Protein AF-A0A434U9X6-F1 (afdb_monomer)

Mean predicted aligned error: 6.77 Å

Sequence (107 aa):
MDIAQTPVAKGGRMRVDTGFLRASGQASLNGVPTGPVRPEAGKTYSYNENSVIAALSKLRFGANFFFGWTANYAKYREAYDGFLEGALQRWQQTVNEVVAEIKARIK

Secondary structure (DSSP, 8-state):
-HHHH-BGGGTSSB-STTSHHHHTEEEESSSS----SSPPTT------HHHHHHHHHH--TT---EEEE--TTHHHHHHHH-HHHHHHHTHHHHHHHHHHHHHHHH-

pLDDT: mean 81.31, std 7.29, range [54.19, 93.25]

Solvent-accessible surface area (backbone atoms only — not comparable to full-atom values): 6162 Å² total; per-residue (Å²): 107,67,61,29,60,27,36,45,95,74,78,36,45,23,64,60,91,70,35,41,52,54,24,34,43,38,43,26,66,86,46,80,52,81,64,69,48,64,81,59,88,95,62,86,57,67,63,49,63,65,52,39,52,54,40,57,72,66,59,50,92,92,58,62,81,29,72,42,58,28,25,65,62,44,66,62,46,36,77,74,50,35,20,57,59,56,37,57,76,40,40,68,59,54,53,53,51,54,52,51,52,52,54,64,72,76,106

Structure (mmCIF, N/CA/C/O backbone):
data_AF-A0A434U9X6-F1
#
_entry.id   AF-A0A434U9X6-F1
#
loop_
_atom_site.group_PDB
_atom_site.id
_atom_site.type_symbol
_atom_site.label_atom_id
_atom_site.label_alt_id
_atom_site.label_comp_id
_atom_site.label_asym_id
_atom_site.label_entity_id
_atom_site.label_seq_id
_atom_site.pdbx_PDB_ins_code
_atom_site.Cartn_x
_atom_si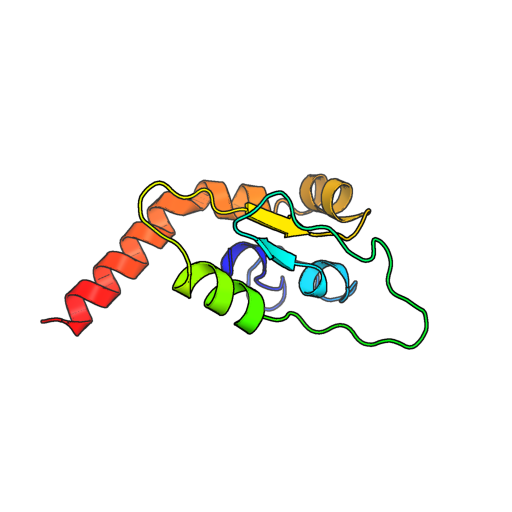te.Cartn_y
_atom_site.Cartn_z
_atom_site.occupancy
_atom_site.B_iso_or_equiv
_atom_site.auth_seq_id
_atom_site.auth_comp_id
_atom_site.auth_asym_id
_atom_site.auth_atom_id
_atom_site.pdbx_PDB_model_num
ATOM 1 N N . MET A 1 1 ? -2.976 -1.009 4.349 1.00 58.59 1 MET A N 1
ATOM 2 C CA . MET A 1 1 ? -2.793 -0.554 2.949 1.00 58.59 1 MET A CA 1
ATOM 3 C C . MET A 1 1 ? -1.787 0.571 2.868 1.00 58.59 1 MET A C 1
ATOM 5 O O . MET A 1 1 ? -0.864 0.466 2.078 1.00 58.59 1 MET A O 1
ATOM 9 N N . ASP A 1 2 ? -1.887 1.557 3.759 1.00 72.06 2 ASP A N 1
ATOM 10 C CA . ASP A 1 2 ? -0.833 2.559 3.948 1.00 72.06 2 ASP A CA 1
ATOM 11 C C . ASP A 1 2 ? 0.534 1.928 4.294 1.00 72.06 2 ASP A C 1
ATOM 13 O O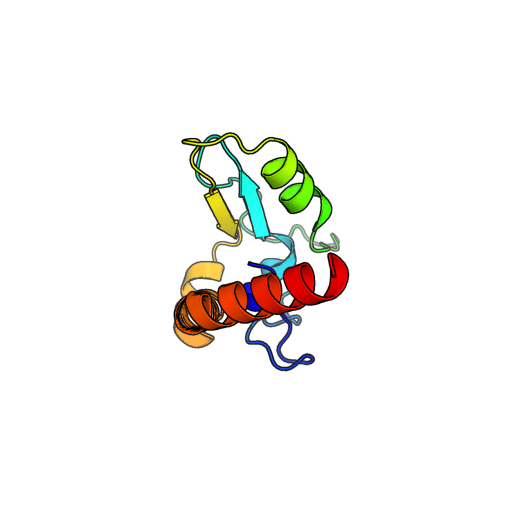 . ASP A 1 2 ? 1.545 2.238 3.681 1.00 72.06 2 ASP A O 1
ATOM 17 N N . ILE A 1 3 ? 0.541 0.884 5.133 1.00 79.75 3 ILE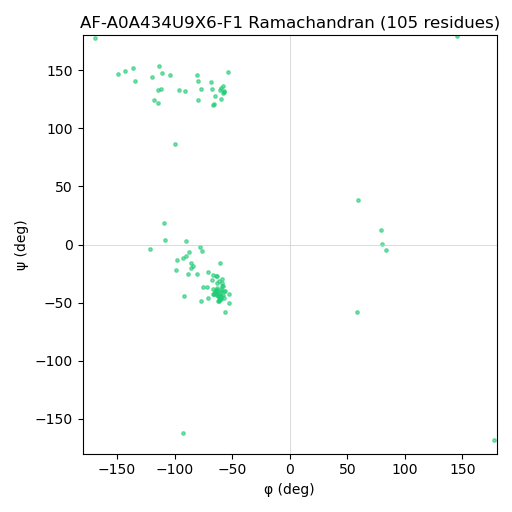 A N 1
ATOM 18 C CA . ILE A 1 3 ? 1.755 0.105 5.451 1.00 79.75 3 ILE A CA 1
ATOM 19 C C . ILE A 1 3 ? 2.393 -0.550 4.214 1.00 79.75 3 ILE A C 1
ATOM 21 O O . ILE A 1 3 ? 3.615 -0.578 4.088 1.00 79.75 3 ILE A O 1
ATOM 25 N N . ALA A 1 4 ? 1.579 -1.057 3.281 1.00 79.88 4 ALA A N 1
ATOM 26 C CA . ALA A 1 4 ? 2.078 -1.629 2.027 1.00 79.88 4 ALA A CA 1
ATOM 27 C C . ALA A 1 4 ? 2.627 -0.541 1.089 1.00 79.88 4 ALA A C 1
ATOM 29 O O . ALA A 1 4 ? 3.454 -0.817 0.231 1.00 79.88 4 ALA A O 1
ATOM 30 N N . GLN A 1 5 ? 2.174 0.701 1.261 1.00 80.31 5 GLN A N 1
ATOM 31 C CA . GLN A 1 5 ? 2.626 1.894 0.551 1.00 80.31 5 GLN A CA 1
ATOM 32 C C . GLN A 1 5 ? 3.836 2.570 1.227 1.00 80.31 5 GLN A C 1
ATOM 34 O O . GLN A 1 5 ? 4.397 3.504 0.644 1.00 80.31 5 GLN A O 1
ATOM 39 N N . THR A 1 6 ? 4.267 2.113 2.412 1.00 82.94 6 THR A N 1
ATOM 40 C CA . THR A 1 6 ? 5.365 2.723 3.173 1.00 82.94 6 THR A CA 1
ATOM 41 C C . THR A 1 6 ? 6.701 2.568 2.438 1.00 82.94 6 THR A C 1
ATOM 43 O O . THR A 1 6 ? 7.154 1.439 2.214 1.00 82.94 6 THR A O 1
ATOM 46 N N . PRO A 1 7 ? 7.370 3.687 2.093 1.00 82.56 7 PRO A N 1
ATOM 47 C CA . PRO A 1 7 ? 8.693 3.680 1.485 1.00 82.56 7 PRO A CA 1
ATOM 48 C C . PRO A 1 7 ? 9.741 2.890 2.266 1.00 82.56 7 PRO A C 1
ATOM 50 O O . PRO A 1 7 ? 9.756 2.950 3.496 1.00 82.56 7 PRO A O 1
ATOM 53 N N . VAL A 1 8 ? 10.707 2.291 1.564 1.00 80.88 8 VAL A N 1
ATOM 54 C CA . VAL A 1 8 ? 11.919 1.713 2.183 1.00 80.88 8 VAL A CA 1
ATOM 55 C C . VAL A 1 8 ? 12.632 2.731 3.079 1.00 80.88 8 VAL A C 1
ATOM 57 O O . VAL A 1 8 ? 12.975 2.421 4.215 1.00 80.88 8 VAL A O 1
ATOM 60 N N . ALA A 1 9 ? 12.745 3.986 2.634 1.00 80.50 9 ALA A N 1
ATOM 61 C CA . ALA A 1 9 ? 13.341 5.072 3.420 1.00 80.50 9 ALA A CA 1
ATOM 62 C C . ALA A 1 9 ? 12.609 5.377 4.747 1.00 80.50 9 ALA A C 1
ATOM 64 O O . ALA A 1 9 ? 13.162 6.048 5.610 1.00 80.50 9 ALA A O 1
ATOM 65 N N . LYS A 1 10 ? 11.369 4.899 4.917 1.00 79.56 10 LYS A N 1
ATOM 66 C CA . LYS A 1 10 ? 10.564 5.027 6.143 1.00 79.56 10 LYS A CA 1
ATOM 67 C C . LYS A 1 10 ? 10.408 3.689 6.887 1.00 79.56 10 LYS A C 1
ATOM 69 O O . LYS A 1 10 ? 9.487 3.539 7.682 1.00 79.56 10 LYS A O 1
ATOM 74 N N . GLY A 1 11 ? 11.270 2.708 6.606 1.00 78.19 11 GLY A N 1
ATOM 75 C CA . GLY A 1 11 ? 11.235 1.381 7.233 1.00 78.19 11 GLY A CA 1
ATOM 76 C C . GLY A 1 11 ? 10.183 0.427 6.655 1.00 78.19 11 GLY A C 1
ATOM 77 O O . GLY A 1 11 ? 9.899 -0.609 7.253 1.00 78.19 11 GLY A O 1
ATOM 78 N N . GLY A 1 12 ? 9.583 0.771 5.512 1.00 81.81 12 GLY A N 1
ATOM 79 C CA . GLY A 1 12 ? 8.689 -0.109 4.765 1.00 81.81 12 GLY A CA 1
ATOM 80 C C . GLY A 1 12 ? 9.413 -0.915 3.687 1.00 81.81 12 GLY A C 1
ATOM 81 O O . GLY A 1 12 ? 10.634 -1.056 3.695 1.00 81.81 12 GLY A O 1
ATOM 82 N N . ARG A 1 13 ? 8.644 -1.454 2.740 1.00 82.56 13 ARG A N 1
ATOM 83 C CA . ARG A 1 13 ? 9.151 -2.302 1.643 1.00 82.56 13 ARG A CA 1
ATOM 84 C C . ARG A 1 13 ? 8.843 -1.747 0.249 1.00 82.56 13 ARG A C 1
ATOM 86 O O . ARG A 1 13 ? 9.304 -2.289 -0.747 1.00 82.56 13 ARG A O 1
ATOM 93 N N . MET A 1 14 ? 8.106 -0.639 0.160 1.00 83.12 14 MET A N 1
ATOM 94 C CA . MET A 1 14 ? 7.757 -0.012 -1.116 1.00 83.12 14 MET A CA 1
ATOM 95 C C . MET A 1 14 ? 8.930 0.819 -1.653 1.00 83.12 14 MET A C 1
ATOM 97 O O . MET A 1 14 ? 9.411 1.740 -0.988 1.00 83.12 14 MET A O 1
ATOM 101 N N . ARG A 1 15 ? 9.388 0.549 -2.879 1.00 77.75 15 ARG A N 1
ATOM 102 C CA . ARG A 1 15 ? 10.439 1.355 -3.523 1.00 77.75 15 ARG A CA 1
ATOM 103 C C . ARG A 1 15 ? 9.883 2.671 -4.055 1.00 77.75 15 ARG A C 1
ATOM 105 O O . ARG A 1 15 ? 8.867 2.690 -4.749 1.00 77.75 15 ARG A O 1
ATOM 112 N N . VAL A 1 16 ? 10.591 3.765 -3.785 1.00 69.81 16 VAL A N 1
ATOM 113 C CA . VAL A 1 16 ? 10.226 5.104 -4.280 1.00 69.81 16 VAL A CA 1
ATOM 114 C C . VAL A 1 16 ? 10.841 5.386 -5.648 1.00 69.81 16 VAL A C 1
ATOM 116 O O . VAL A 1 16 ? 10.237 6.114 -6.423 1.00 69.81 16 VAL A O 1
ATOM 119 N N . ASP A 1 17 ? 11.961 4.744 -5.990 1.00 65.12 17 ASP A N 1
ATOM 120 C CA . ASP A 1 17 ? 12.740 5.016 -7.210 1.00 65.12 17 ASP A CA 1
ATOM 121 C C . ASP A 1 17 ? 11.936 4.832 -8.501 1.00 65.12 17 ASP A C 1
ATOM 123 O O . ASP A 1 17 ? 12.181 5.500 -9.500 1.00 65.12 17 ASP A O 1
ATOM 127 N N . THR A 1 18 ? 10.943 3.936 -8.485 1.00 63.09 18 THR A N 1
ATOM 128 C CA . THR A 1 18 ? 10.055 3.744 -9.640 1.00 63.09 18 THR A CA 1
ATOM 129 C C . THR A 1 18 ? 8.900 4.741 -9.692 1.00 63.09 18 THR A C 1
ATOM 131 O O . THR A 1 18 ? 8.331 4.893 -10.769 1.00 63.09 18 THR A O 1
ATOM 134 N N . GLY A 1 19 ? 8.570 5.406 -8.569 1.00 72.19 19 GLY A N 1
ATOM 135 C CA . GLY A 1 19 ? 7.550 6.450 -8.355 1.00 72.19 19 GLY A CA 1
ATOM 136 C C . GLY A 1 19 ? 6.117 6.041 -8.705 1.00 72.19 19 GLY A C 1
ATOM 137 O O . GLY A 1 19 ? 5.215 6.022 -7.868 1.00 72.19 19 GLY A O 1
ATOM 138 N N . PHE A 1 20 ? 5.942 5.645 -9.957 1.00 81.75 20 PHE A N 1
ATOM 139 C CA . PHE A 1 20 ? 4.739 5.145 -10.582 1.00 81.75 20 PHE A CA 1
ATOM 140 C C . PHE A 1 20 ? 4.138 3.928 -9.883 1.00 81.75 20 PHE A C 1
ATOM 142 O O . PHE A 1 20 ? 2.923 3.890 -9.748 1.00 81.75 20 PHE A O 1
ATOM 149 N N . LEU A 1 21 ? 4.933 2.963 -9.395 1.00 81.50 21 LEU A N 1
ATOM 150 C CA . LEU A 1 21 ? 4.381 1.813 -8.667 1.00 81.50 21 LEU A CA 1
ATOM 151 C C . LEU A 1 21 ? 3.560 2.294 -7.481 1.00 81.50 21 LEU A C 1
ATOM 153 O O . LEU A 1 21 ? 2.363 2.049 -7.428 1.00 81.50 21 LEU A O 1
ATOM 157 N N . ARG A 1 22 ? 4.182 3.053 -6.581 1.00 80.75 22 ARG A N 1
ATOM 158 C CA . ARG A 1 22 ? 3.513 3.610 -5.408 1.00 80.75 22 ARG A CA 1
ATOM 159 C C . ARG A 1 22 ? 2.306 4.464 -5.809 1.00 80.75 22 ARG A C 1
ATOM 161 O O . ARG A 1 22 ? 1.213 4.281 -5.277 1.00 80.75 22 ARG A O 1
ATOM 168 N N . ALA A 1 23 ? 2.486 5.329 -6.805 1.00 82.56 23 ALA A N 1
ATOM 169 C CA . ALA A 1 23 ? 1.440 6.225 -7.279 1.00 82.56 23 ALA A CA 1
ATOM 170 C C . ALA A 1 23 ? 0.252 5.523 -7.961 1.00 82.56 23 ALA A C 1
ATOM 172 O O . ALA A 1 23 ? -0.860 6.037 -7.934 1.00 82.56 23 ALA A O 1
ATOM 173 N N . SER A 1 24 ? 0.470 4.337 -8.530 1.00 82.00 24 SER A N 1
ATOM 174 C CA . SER A 1 24 ? -0.560 3.526 -9.187 1.00 82.00 24 SER A CA 1
ATOM 175 C C . SER A 1 24 ? -1.495 2.800 -8.214 1.00 82.00 24 SER A C 1
ATOM 177 O O . SER A 1 24 ? -2.442 2.148 -8.653 1.00 82.00 24 SER A O 1
ATOM 179 N N . GLY A 1 25 ? -1.227 2.881 -6.905 1.00 82.44 25 GLY A N 1
ATOM 180 C CA . GLY A 1 25 ? -2.080 2.298 -5.877 1.00 82.44 25 GLY A CA 1
ATOM 181 C C . GLY A 1 25 ? -3.437 2.989 -5.831 1.00 82.44 25 GLY A C 1
ATOM 182 O O . GLY A 1 25 ? -3.513 4.195 -5.602 1.00 82.44 25 GLY A O 1
ATOM 183 N N . GLN A 1 26 ? -4.501 2.223 -6.034 1.00 83.19 26 GLN A N 1
ATOM 184 C CA . GLN A 1 26 ? -5.867 2.729 -6.101 1.00 83.19 26 GLN A CA 1
ATOM 185 C C . GLN A 1 26 ? -6.816 1.837 -5.310 1.00 83.19 26 GLN A C 1
ATOM 187 O O . GLN A 1 26 ? -6.594 0.634 -5.172 1.00 83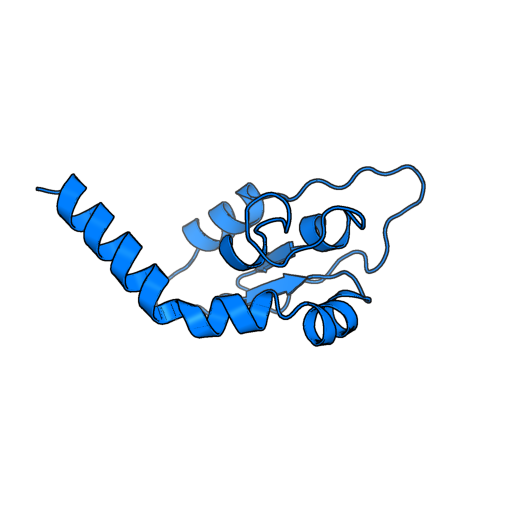.19 26 GLN A O 1
ATOM 192 N N . ALA A 1 27 ? -7.895 2.441 -4.815 1.00 84.44 27 ALA A N 1
ATOM 193 C CA . ALA A 1 27 ? -9.000 1.739 -4.181 1.00 84.44 27 ALA A CA 1
ATOM 194 C C . ALA A 1 27 ? -10.261 1.808 -5.044 1.00 84.44 27 ALA A C 1
ATOM 196 O O . ALA A 1 27 ? -10.519 2.807 -5.714 1.00 84.44 27 ALA A O 1
ATOM 197 N N . SER A 1 28 ? -11.069 0.757 -4.992 1.00 82.25 28 SER A N 1
ATOM 198 C CA . SER A 1 28 ? -12.343 0.658 -5.695 1.00 82.25 28 SER A CA 1
ATOM 199 C C . SER A 1 28 ? -13.318 -0.205 -4.898 1.00 82.25 28 SER A C 1
ATOM 201 O O . SER A 1 28 ? -12.927 -1.155 -4.225 1.00 82.25 28 SER A O 1
ATOM 203 N N . LEU A 1 29 ? -14.605 0.125 -4.978 1.00 82.12 29 LEU A N 1
ATOM 204 C CA . LEU A 1 29 ? -15.693 -0.662 -4.383 1.00 82.12 29 LEU A CA 1
ATOM 205 C C . LEU A 1 29 ? -16.372 -1.589 -5.403 1.00 82.12 29 LEU A C 1
ATOM 207 O O . LEU A 1 29 ? -17.106 -2.494 -5.026 1.00 82.12 29 LEU A O 1
ATOM 211 N N . ASN A 1 30 ? -16.113 -1.374 -6.697 1.00 80.62 30 ASN A N 1
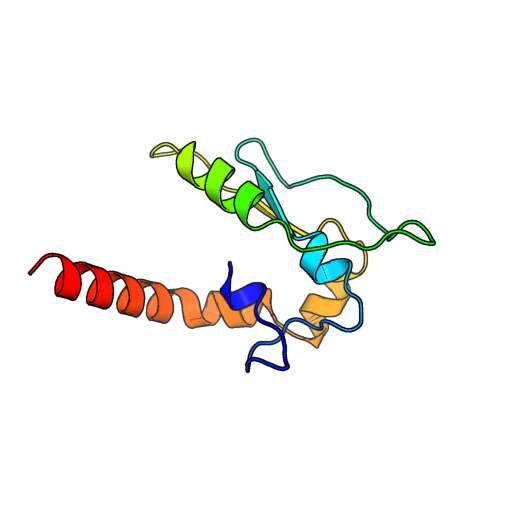ATOM 212 C CA . ASN A 1 30 ? -16.848 -2.012 -7.792 1.00 80.62 30 ASN A CA 1
ATOM 213 C C . ASN A 1 30 ? -16.022 -3.081 -8.532 1.00 80.62 30 ASN A C 1
ATOM 215 O O . ASN A 1 30 ? -16.482 -3.622 -9.532 1.00 80.62 30 ASN A O 1
ATOM 219 N N . GLY A 1 31 ? -14.800 -3.372 -8.070 1.00 80.69 31 GLY A N 1
ATOM 220 C CA . GLY A 1 31 ? -13.897 -4.358 -8.674 1.00 80.69 31 GLY A CA 1
ATOM 221 C C . GLY A 1 31 ? -12.425 -3.957 -8.586 1.00 80.69 31 GLY A C 1
ATOM 222 O O . GLY A 1 31 ? -12.099 -2.892 -8.061 1.00 80.69 31 GLY A O 1
ATOM 223 N N . VAL A 1 32 ? -11.536 -4.808 -9.110 1.00 77.81 32 VAL A N 1
ATOM 224 C CA . VAL A 1 32 ? -10.084 -4.555 -9.144 1.00 77.81 32 VAL A CA 1
ATOM 225 C C . VAL A 1 32 ? -9.797 -3.234 -9.875 1.00 77.81 32 VAL A C 1
ATOM 227 O O . VAL A 1 32 ? -10.322 -3.035 -10.971 1.00 77.81 32 VAL A O 1
ATOM 230 N N . PRO A 1 33 ? -8.979 -2.331 -9.302 1.00 78.81 33 PRO A N 1
ATOM 231 C CA . PRO A 1 33 ? -8.635 -1.074 -9.955 1.00 78.81 33 PRO A CA 1
ATOM 232 C C . PRO A 1 33 ? -7.986 -1.280 -11.328 1.00 78.81 33 PRO A C 1
ATOM 234 O O . PRO A 1 33 ? -7.090 -2.109 -11.490 1.00 78.81 33 PRO A O 1
ATOM 237 N N . THR A 1 34 ? -8.412 -0.482 -12.306 1.00 75.12 34 THR A N 1
ATOM 238 C CA . THR A 1 34 ? -7.866 -0.461 -13.670 1.00 75.12 34 THR A CA 1
ATOM 239 C C . THR A 1 34 ? -7.300 0.915 -13.987 1.00 75.12 34 THR A C 1
ATOM 241 O O . THR A 1 34 ? -7.878 1.927 -13.596 1.00 75.12 34 THR A O 1
ATOM 244 N N . GLY A 1 35 ? -6.205 0.978 -14.742 1.00 75.06 35 GLY A N 1
ATOM 245 C CA . GLY A 1 35 ? -5.566 2.244 -15.083 1.00 75.06 35 GLY A CA 1
ATOM 246 C C . GLY A 1 35 ? -4.290 2.059 -15.901 1.00 75.06 35 GLY A C 1
ATOM 247 O O . GLY A 1 35 ? -4.026 0.953 -16.382 1.00 75.06 35 GLY A O 1
ATOM 248 N N . PRO A 1 36 ? -3.494 3.128 -16.072 1.00 73.25 36 PRO A N 1
ATOM 249 C CA . PRO A 1 36 ? -2.248 3.070 -16.822 1.00 73.25 36 PRO A CA 1
ATOM 250 C C . PRO A 1 36 ? -1.307 2.013 -16.240 1.00 73.25 36 PRO A C 1
ATOM 252 O O . PRO A 1 36 ? -1.067 1.973 -15.038 1.00 73.25 36 PRO A O 1
ATOM 255 N N . VAL A 1 37 ? -0.749 1.166 -17.104 1.00 79.31 37 VAL A N 1
ATOM 256 C CA . VAL A 1 37 ? 0.141 0.067 -16.689 1.00 79.31 37 VAL A CA 1
ATOM 257 C C . VAL A 1 37 ? 1.624 0.445 -16.700 1.00 79.31 37 VAL A C 1
ATOM 259 O O . VAL A 1 37 ? 2.469 -0.304 -16.198 1.00 79.31 37 VAL A O 1
ATOM 262 N N . ARG A 1 38 ? 1.948 1.603 -17.288 1.00 77.75 38 ARG A N 1
ATOM 263 C CA . ARG A 1 38 ? 3.285 2.195 -17.403 1.00 77.75 38 ARG A CA 1
ATOM 264 C C . ARG A 1 38 ? 3.186 3.718 -17.254 1.00 77.75 38 ARG A C 1
ATOM 266 O O . ARG A 1 38 ? 2.165 4.279 -17.654 1.00 77.75 38 ARG A O 1
ATOM 273 N N . PRO A 1 39 ? 4.227 4.380 -16.723 1.00 73.38 39 PRO A N 1
ATOM 274 C CA . PRO A 1 39 ? 4.265 5.833 -16.687 1.00 73.38 39 PRO A CA 1
ATOM 275 C C . PRO A 1 39 ? 4.395 6.390 -18.107 1.00 73.38 39 PRO A C 1
ATOM 277 O O . PRO A 1 39 ? 5.225 5.934 -18.891 1.00 73.38 39 PRO A O 1
ATOM 280 N N . GLU A 1 40 ? 3.590 7.395 -18.430 1.00 74.81 40 GLU A N 1
ATOM 281 C CA . GLU A 1 40 ? 3.822 8.232 -19.611 1.00 74.81 40 GLU A CA 1
ATOM 282 C C . GLU A 1 40 ? 5.079 9.097 -19.424 1.00 74.81 40 GLU A C 1
ATOM 284 O O . GLU A 1 40 ? 5.321 9.627 -18.334 1.00 74.81 40 GLU A O 1
ATOM 289 N N . ALA A 1 41 ? 5.872 9.249 -20.488 1.00 71.44 41 ALA A N 1
ATOM 290 C CA . ALA A 1 41 ? 7.105 10.030 -20.455 1.00 71.44 41 ALA A CA 1
ATOM 291 C C . ALA A 1 41 ? 6.820 11.497 -20.083 1.00 71.44 41 ALA A C 1
ATOM 293 O O . ALA A 1 41 ? 5.909 12.118 -20.624 1.00 71.44 41 ALA A O 1
ATOM 294 N N . GLY A 1 42 ? 7.598 12.045 -19.146 1.00 68.25 42 GLY A N 1
ATOM 295 C CA . GLY A 1 42 ? 7.459 13.433 -18.690 1.00 68.25 42 GLY A CA 1
ATOM 296 C C . GLY A 1 42 ? 6.335 13.688 -17.678 1.00 68.25 42 GLY A C 1
ATOM 297 O O . GLY A 1 42 ? 6.180 14.826 -17.241 1.00 68.25 42 GLY A O 1
ATOM 298 N N . LYS A 1 43 ? 5.570 12.666 -17.264 1.00 69.25 43 LYS A N 1
ATOM 299 C CA . LYS A 1 43 ? 4.562 12.806 -16.201 1.00 69.25 43 LYS A CA 1
ATOM 300 C C . LYS A 1 43 ? 5.112 12.374 -14.843 1.00 69.25 43 LYS A C 1
ATOM 302 O O . LYS A 1 43 ? 5.669 11.287 -14.697 1.00 69.25 43 LYS A O 1
ATOM 307 N N . THR A 1 44 ? 4.879 13.205 -13.832 1.00 66.56 44 THR A N 1
ATOM 308 C CA . THR A 1 44 ? 5.117 12.864 -12.426 1.00 66.56 44 THR A CA 1
ATOM 309 C C . THR A 1 44 ? 3.846 12.273 -11.836 1.00 66.56 44 THR A C 1
ATOM 311 O O . THR A 1 44 ? 2.765 12.837 -11.989 1.00 66.56 44 THR A O 1
ATOM 314 N N . TYR A 1 45 ? 3.977 11.149 -11.140 1.00 68.44 45 TYR A N 1
ATOM 315 C CA . TYR A 1 45 ? 2.857 10.476 -10.495 1.00 68.44 45 TYR A CA 1
ATOM 316 C C . TYR A 1 45 ? 3.059 10.523 -8.984 1.00 68.44 45 TYR A C 1
ATOM 318 O O . TYR A 1 45 ? 4.072 10.043 -8.474 1.00 68.44 45 TYR A O 1
ATOM 326 N N . SER A 1 46 ? 2.100 11.106 -8.269 1.00 68.88 46 SER A N 1
ATOM 327 C CA . SER A 1 46 ? 2.041 11.082 -6.810 1.00 68.88 46 SER A CA 1
ATOM 328 C C . SER A 1 46 ? 0.978 10.091 -6.349 1.00 68.88 46 SER A C 1
ATOM 330 O O . SER A 1 46 ? -0.047 9.895 -7.003 1.00 68.88 46 SER A O 1
ATOM 332 N N . TYR A 1 47 ? 1.236 9.441 -5.217 1.00 72.19 47 TYR A N 1
ATOM 333 C CA . TYR A 1 47 ? 0.232 8.598 -4.583 1.00 72.19 47 TYR A CA 1
ATOM 334 C C . TYR A 1 47 ? -0.945 9.449 -4.109 1.00 72.19 47 TYR A C 1
ATOM 336 O O . TYR A 1 47 ? -0.761 10.450 -3.419 1.00 72.19 47 TYR A O 1
ATOM 344 N N . ASN A 1 48 ? -2.151 9.052 -4.513 1.00 73.19 48 ASN A N 1
ATOM 345 C CA . ASN A 1 48 ? -3.381 9.755 -4.183 1.00 73.19 48 ASN A CA 1
ATOM 346 C C . ASN A 1 48 ? -4.087 9.063 -3.010 1.00 73.19 48 ASN A C 1
ATOM 348 O O . ASN A 1 48 ? -4.986 8.239 -3.201 1.00 73.19 48 ASN A O 1
ATOM 352 N N . GLU A 1 49 ? -3.693 9.441 -1.794 1.00 73.00 49 GLU A N 1
ATOM 353 C CA . GLU A 1 49 ? -4.315 8.986 -0.541 1.00 73.00 49 GLU A CA 1
ATOM 354 C C . GLU A 1 49 ? -5.814 9.316 -0.486 1.00 73.00 49 GLU A C 1
ATOM 356 O O . GLU A 1 49 ? -6.619 8.500 -0.033 1.00 73.00 49 GLU A O 1
ATOM 361 N N . ASN A 1 50 ? -6.213 10.466 -1.038 1.00 74.94 50 ASN A N 1
ATOM 362 C CA . ASN A 1 50 ? -7.607 10.913 -1.045 1.00 74.94 50 ASN A CA 1
ATOM 363 C C . ASN A 1 50 ? -8.527 9.948 -1.802 1.00 74.94 50 ASN A C 1
ATOM 365 O O . ASN A 1 50 ? -9.686 9.794 -1.425 1.00 74.94 50 ASN A O 1
ATOM 369 N N . SER A 1 51 ? -8.028 9.266 -2.839 1.00 74.19 51 SER A N 1
ATOM 370 C CA . SER A 1 51 ? -8.808 8.257 -3.567 1.00 74.19 51 SER A CA 1
ATOM 371 C C . SER A 1 51 ? -9.181 7.065 -2.678 1.00 74.19 51 SER A C 1
ATOM 373 O O . SER A 1 51 ? -10.316 6.587 -2.715 1.00 74.19 51 SER A O 1
ATOM 375 N N . VAL A 1 52 ? -8.251 6.635 -1.820 1.00 79.50 52 VAL A N 1
ATOM 376 C CA . VAL A 1 52 ? -8.451 5.533 -0.875 1.00 79.50 52 VAL A CA 1
ATOM 377 C C . VAL A 1 52 ? -9.404 5.957 0.231 1.00 79.50 52 VAL A C 1
ATOM 379 O O . VAL A 1 52 ? -10.357 5.237 0.523 1.00 79.50 52 VAL A O 1
ATOM 382 N N . ILE A 1 53 ? -9.203 7.151 0.791 1.00 82.44 53 ILE A N 1
ATOM 383 C CA . ILE A 1 53 ? -10.083 7.710 1.823 1.00 82.44 53 ILE A CA 1
ATOM 384 C C . ILE A 1 53 ? -11.511 7.842 1.286 1.00 82.44 53 ILE A C 1
ATOM 386 O O . ILE A 1 53 ? -12.445 7.378 1.930 1.00 82.44 53 ILE A O 1
ATOM 390 N N . ALA A 1 54 ? -11.696 8.382 0.079 1.00 82.88 54 ALA A N 1
ATOM 391 C CA . ALA A 1 54 ? -13.017 8.538 -0.524 1.00 82.88 54 ALA A CA 1
ATOM 392 C C . ALA A 1 54 ? -13.724 7.194 -0.778 1.00 82.88 54 ALA A C 1
ATOM 394 O O . ALA A 1 54 ? -14.940 7.097 -0.595 1.00 82.8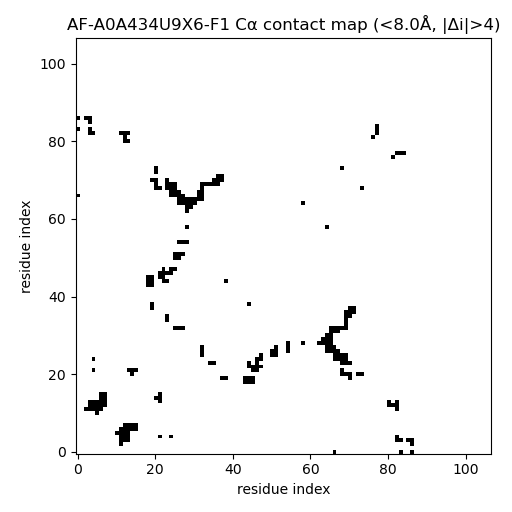8 54 ALA A O 1
ATOM 395 N N . ALA A 1 55 ? -12.986 6.156 -1.186 1.00 82.31 55 ALA A N 1
ATOM 396 C CA . ALA A 1 55 ? -13.531 4.807 -1.321 1.00 82.31 55 ALA A CA 1
ATOM 397 C C . ALA A 1 55 ? -13.933 4.226 0.046 1.00 82.31 55 ALA A C 1
ATOM 399 O O . ALA A 1 55 ? -15.023 3.672 0.176 1.00 82.31 55 ALA A O 1
ATOM 400 N N . LEU A 1 56 ? -13.110 4.419 1.082 1.00 83.00 56 LEU A N 1
ATOM 401 C CA . LEU A 1 56 ? -13.416 3.993 2.450 1.00 83.00 56 LEU A CA 1
ATOM 402 C C . LEU A 1 56 ? -14.628 4.732 3.036 1.00 83.00 56 LEU A C 1
ATOM 404 O O . LEU A 1 56 ? -15.477 4.101 3.655 1.00 83.00 56 LEU A O 1
ATOM 408 N N . SER A 1 57 ? -14.782 6.036 2.792 1.00 84.25 57 SER A N 1
ATOM 409 C CA . SER A 1 57 ? -15.946 6.811 3.253 1.00 84.25 57 SER A CA 1
ATOM 410 C C . SER A 1 57 ? -17.266 6.343 2.631 1.00 84.25 57 SER A C 1
ATOM 412 O O . SER A 1 57 ? -18.338 6.511 3.215 1.00 84.25 57 SER A O 1
ATOM 414 N N . LYS A 1 58 ? -17.202 5.764 1.429 1.00 83.88 58 LYS A N 1
ATOM 415 C CA . LYS A 1 58 ? -18.360 5.201 0.725 1.00 83.88 58 LYS A CA 1
ATOM 416 C C . LYS A 1 58 ? -18.598 3.731 1.057 1.00 83.88 58 LYS A C 1
ATOM 418 O O . LYS A 1 58 ? -19.648 3.207 0.686 1.00 83.88 58 LYS A O 1
ATOM 423 N N . LEU A 1 59 ? -17.664 3.077 1.748 1.00 85.94 59 LEU A N 1
ATOM 424 C CA . LEU A 1 59 ? -17.788 1.678 2.127 1.00 85.94 59 LEU A CA 1
ATOM 425 C C . LEU A 1 59 ? -19.035 1.489 3.004 1.00 85.94 59 LEU A C 1
ATOM 427 O O . LEU A 1 59 ? -19.327 2.277 3.908 1.00 85.94 59 LEU A O 1
ATOM 431 N N . ARG A 1 60 ? -19.809 0.451 2.694 1.00 84.56 60 ARG A N 1
ATOM 432 C CA . ARG A 1 60 ? -20.980 0.023 3.466 1.00 84.56 60 ARG A CA 1
ATOM 433 C C . ARG A 1 60 ? -20.694 -1.342 4.073 1.00 84.56 60 ARG A C 1
ATOM 435 O O . ARG A 1 60 ? -19.905 -2.111 3.527 1.00 84.56 60 ARG A O 1
ATOM 442 N N . PHE A 1 61 ? -21.340 -1.652 5.192 1.00 80.00 61 PHE A N 1
ATOM 443 C CA . PHE A 1 61 ? -21.258 -2.992 5.768 1.00 80.00 61 PHE A CA 1
ATOM 444 C C . PHE A 1 61 ? -21.738 -4.030 4.745 1.00 80.00 61 PHE A C 1
ATOM 446 O O . PHE A 1 61 ? -22.777 -3.846 4.116 1.00 80.00 61 PHE A O 1
ATOM 453 N N . GLY A 1 62 ? -20.946 -5.086 4.550 1.00 80.88 62 GLY A N 1
ATOM 454 C CA . GLY A 1 62 ? -21.192 -6.121 3.540 1.00 80.88 62 GLY A CA 1
ATOM 455 C C . GLY A 1 62 ? -20.700 -5.790 2.125 1.00 80.88 62 GLY A C 1
ATOM 456 O O . GLY A 1 62 ? -20.775 -6.652 1.255 1.00 80.88 62 GLY A O 1
ATOM 457 N N . ALA A 1 63 ? -20.178 -4.584 1.874 1.00 81.50 63 ALA A N 1
ATOM 458 C CA . ALA A 1 63 ? -19.576 -4.245 0.588 1.00 81.50 63 ALA A CA 1
ATOM 459 C C . ALA A 1 63 ? -18.138 -4.773 0.482 1.00 81.50 63 ALA A C 1
ATOM 461 O O . ALA A 1 63 ? -17.382 -4.782 1.456 1.00 81.50 63 ALA A O 1
ATOM 462 N N . ASN A 1 64 ? -17.747 -5.159 -0.732 1.00 84.38 64 ASN A N 1
ATOM 463 C CA . ASN A 1 64 ? -16.374 -5.542 -1.032 1.00 84.38 64 ASN A CA 1
ATOM 464 C C . ASN A 1 64 ? -15.505 -4.299 -1.235 1.00 84.38 64 ASN A C 1
ATOM 466 O O . ASN A 1 64 ? -15.919 -3.322 -1.860 1.00 84.38 64 ASN A O 1
ATOM 470 N N . PHE A 1 65 ? -14.277 -4.362 -0.732 1.00 84.31 65 PHE A N 1
ATOM 471 C CA . PHE A 1 65 ? -13.277 -3.323 -0.917 1.00 84.31 65 PHE A CA 1
ATOM 472 C C . PHE A 1 65 ? -12.084 -3.902 -1.667 1.00 84.31 65 PHE A C 1
ATOM 474 O O . PHE A 1 65 ? -11.479 -4.881 -1.230 1.00 84.31 65 PHE A O 1
ATOM 481 N N . PHE A 1 66 ? -11.731 -3.279 -2.785 1.00 85.38 66 PHE A N 1
ATOM 482 C CA . PHE A 1 66 ? -10.605 -3.677 -3.611 1.00 85.38 66 PHE A CA 1
ATOM 483 C C . PHE A 1 66 ? -9.527 -2.609 -3.545 1.00 85.38 66 PHE A C 1
ATOM 485 O O . PHE A 1 66 ? -9.793 -1.421 -3.712 1.00 85.38 66 PHE A O 1
ATOM 492 N N . PHE A 1 67 ? -8.290 -3.047 -3.357 1.00 86.12 67 PHE A N 1
ATOM 493 C CA . PHE A 1 67 ? -7.114 -2.204 -3.493 1.00 86.12 67 PHE A CA 1
ATOM 494 C C . PHE A 1 67 ? -6.061 -2.945 -4.293 1.00 86.12 67 PHE A C 1
ATOM 496 O O . PHE A 1 67 ? -5.875 -4.149 -4.121 1.00 86.12 67 PHE A O 1
ATOM 503 N N . GLY A 1 68 ? -5.372 -2.222 -5.162 1.00 86.06 68 GLY A N 1
ATOM 504 C CA . GLY A 1 68 ? -4.343 -2.802 -6.001 1.00 86.06 68 GLY A CA 1
ATOM 505 C C . GLY A 1 68 ? -3.520 -1.745 -6.709 1.00 86.06 68 GLY A C 1
ATOM 506 O O . GLY A 1 68 ? -3.774 -0.546 -6.596 1.00 86.06 68 GLY A O 1
ATOM 507 N N . TRP A 1 69 ? -2.530 -2.225 -7.448 1.00 86.75 69 TRP A N 1
ATOM 508 C CA . TRP A 1 69 ? -1.627 -1.410 -8.245 1.00 86.75 69 TRP A CA 1
ATOM 509 C C . TRP A 1 69 ? -1.840 -1.729 -9.714 1.00 86.75 69 TRP A C 1
ATOM 511 O O . TRP A 1 69 ? -1.877 -2.897 -10.100 1.00 86.75 69 TRP A O 1
ATOM 521 N N . THR A 1 70 ? -1.957 -0.693 -10.537 1.00 84.62 70 THR A N 1
ATOM 522 C CA . THR A 1 70 ? -2.164 -0.856 -11.982 1.00 84.62 70 THR A CA 1
ATOM 523 C C . THR A 1 70 ? -0.848 -1.030 -12.742 1.00 84.62 70 THR A C 1
ATOM 525 O O . THR A 1 70 ? -0.848 -1.524 -13.868 1.00 84.62 70 THR A O 1
ATOM 528 N N . ALA A 1 71 ? 0.296 -0.705 -12.129 1.00 84.56 71 ALA A N 1
ATOM 529 C CA . ALA A 1 71 ? 1.607 -0.906 -12.734 1.00 84.56 71 ALA A CA 1
ATOM 530 C C . ALA A 1 71 ? 1.870 -2.388 -13.065 1.00 84.56 71 ALA A C 1
ATOM 532 O O . ALA A 1 71 ? 1.862 -3.242 -12.183 1.00 84.56 71 ALA A O 1
ATOM 533 N N . ASN A 1 72 ? 2.205 -2.699 -14.325 1.00 84.25 72 ASN A N 1
ATOM 534 C CA . ASN A 1 72 ? 2.414 -4.089 -14.773 1.00 84.25 72 ASN A CA 1
ATOM 535 C C . ASN A 1 72 ? 3.526 -4.801 -13.977 1.00 84.25 72 ASN A C 1
ATOM 537 O O . ASN A 1 72 ? 3.447 -5.980 -13.638 1.00 84.25 72 ASN A O 1
ATOM 541 N N . TYR A 1 73 ? 4.569 -4.055 -13.613 1.00 81.75 73 TYR A N 1
ATOM 542 C CA . TYR A 1 73 ? 5.688 -4.593 -12.849 1.00 81.75 73 TYR A CA 1
ATOM 543 C C . TYR A 1 73 ? 5.394 -4.757 -11.347 1.00 81.75 73 TYR A C 1
ATOM 545 O O . TYR A 1 73 ? 6.248 -5.279 -10.636 1.00 81.75 73 TYR A O 1
ATOM 553 N N . ALA A 1 74 ? 4.208 -4.366 -10.859 1.00 83.50 74 ALA A N 1
ATOM 554 C CA . ALA A 1 74 ? 3.825 -4.505 -9.455 1.00 83.50 74 ALA A CA 1
ATOM 555 C C . ALA A 1 74 ? 3.880 -5.959 -8.986 1.00 83.50 74 ALA A C 1
ATOM 557 O O . ALA A 1 74 ? 4.439 -6.224 -7.931 1.00 83.50 74 ALA A O 1
ATOM 558 N N . LYS A 1 75 ? 3.386 -6.908 -9.793 1.00 83.12 75 LYS A N 1
ATOM 559 C CA . LYS A 1 75 ? 3.410 -8.340 -9.451 1.00 83.12 75 LYS A CA 1
ATOM 560 C C . LYS A 1 75 ? 4.835 -8.867 -9.285 1.00 83.12 75 LYS A C 1
ATOM 562 O O . LYS A 1 75 ? 5.127 -9.577 -8.330 1.00 83.12 75 LYS A O 1
ATOM 567 N N . TYR A 1 76 ? 5.721 -8.506 -10.212 1.00 84.31 76 TYR A N 1
ATOM 568 C CA . TYR A 1 76 ? 7.124 -8.907 -10.140 1.00 84.31 76 TYR A CA 1
ATOM 569 C C . TYR A 1 76 ? 7.807 -8.274 -8.931 1.00 84.31 76 TYR A C 1
ATOM 571 O O . TYR A 1 76 ? 8.535 -8.951 -8.219 1.00 84.31 76 TYR A O 1
ATOM 579 N N . ARG A 1 77 ? 7.551 -6.989 -8.666 1.00 85.88 77 ARG A N 1
ATOM 580 C CA . ARG A 1 77 ? 8.124 -6.302 -7.506 1.00 85.88 77 AR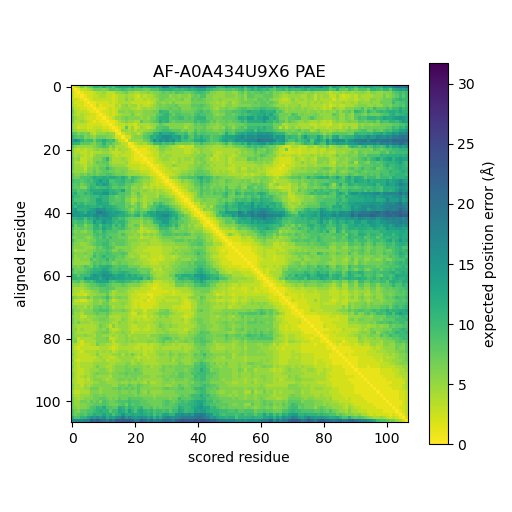G A CA 1
ATOM 581 C C . ARG A 1 77 ? 7.597 -6.841 -6.193 1.00 85.88 77 ARG A C 1
ATOM 583 O O . ARG A 1 77 ? 8.391 -6.991 -5.282 1.00 85.88 77 ARG A O 1
ATOM 590 N N . GLU A 1 78 ? 6.321 -7.187 -6.111 1.00 84.62 78 GLU A N 1
ATOM 591 C CA . GLU A 1 78 ? 5.764 -7.809 -4.915 1.00 84.62 78 GLU A CA 1
ATOM 592 C C . GLU A 1 78 ? 6.461 -9.133 -4.602 1.00 84.62 78 GLU A C 1
ATOM 594 O O . GLU A 1 78 ? 6.844 -9.354 -3.463 1.00 84.62 78 GLU A O 1
ATOM 599 N N . ALA A 1 79 ? 6.737 -9.962 -5.613 1.00 85.94 79 ALA A N 1
ATOM 600 C CA . ALA A 1 79 ? 7.466 -11.215 -5.408 1.00 85.94 79 ALA A CA 1
ATOM 601 C C . ALA A 1 79 ? 8.906 -11.019 -4.885 1.00 85.94 79 ALA A C 1
ATOM 603 O O . ALA A 1 79 ? 9.438 -11.906 -4.225 1.00 85.94 79 ALA A O 1
ATOM 604 N N . TYR A 1 80 ? 9.546 -9.882 -5.182 1.00 85.12 80 TYR A N 1
ATOM 605 C CA . TYR A 1 80 ? 10.907 -9.577 -4.720 1.00 85.12 80 TYR A CA 1
ATOM 606 C C . TYR A 1 80 ? 10.945 -8.808 -3.396 1.00 85.12 80 TYR A C 1
ATOM 608 O O . TYR A 1 80 ? 11.777 -9.096 -2.541 1.00 85.12 80 TYR A O 1
ATOM 616 N N . ASP A 1 81 ? 10.095 -7.793 -3.256 1.00 85.50 81 ASP A N 1
ATOM 617 C CA . ASP A 1 81 ? 10.135 -6.833 -2.155 1.00 85.50 81 ASP A CA 1
ATOM 618 C C . ASP A 1 81 ? 9.114 -7.183 -1.047 1.00 85.50 81 ASP A C 1
ATOM 620 O O . ASP A 1 81 ? 9.299 -6.763 0.094 1.00 85.50 81 ASP A O 1
ATOM 624 N N . GLY A 1 82 ? 8.061 -7.958 -1.347 1.00 85.94 82 GLY A N 1
ATOM 625 C CA . GLY A 1 82 ? 7.073 -8.467 -0.383 1.00 85.94 82 GLY A CA 1
ATOM 626 C C . GLY A 1 82 ? 6.326 -7.375 0.385 1.00 85.94 82 GLY A C 1
ATOM 627 O O . GLY A 1 82 ? 6.137 -7.482 1.602 1.00 85.94 82 GLY A O 1
ATOM 628 N N . PHE A 1 83 ? 5.981 -6.265 -0.272 1.00 87.19 83 PHE A N 1
ATOM 629 C CA . PHE A 1 83 ? 5.411 -5.097 0.400 1.00 87.19 83 PHE A CA 1
ATOM 630 C C . PHE A 1 83 ? 3.944 -5.298 0.789 1.00 87.19 83 PHE A C 1
ATOM 632 O O . PHE A 1 83 ? 3.536 -4.845 1.861 1.00 87.19 83 PHE A O 1
ATOM 639 N N . LEU A 1 84 ? 3.156 -5.991 -0.032 1.00 87.81 84 LEU A N 1
ATOM 640 C CA . LEU A 1 84 ? 1.788 -6.372 0.295 1.00 87.81 84 LEU A CA 1
ATOM 641 C C . LEU A 1 84 ? 1.785 -7.553 1.266 1.00 87.81 84 LEU A C 1
ATOM 643 O O . LEU A 1 84 ? 1.119 -7.479 2.295 1.00 87.81 84 LEU A O 1
ATOM 647 N N . GLU A 1 85 ? 2.543 -8.608 0.986 1.00 87.31 85 GLU A N 1
ATOM 648 C CA . GLU A 1 85 ? 2.608 -9.816 1.805 1.00 87.31 85 GLU A CA 1
ATOM 649 C C . GLU A 1 85 ? 3.102 -9.502 3.219 1.00 87.31 85 GLU A C 1
ATOM 651 O O . GLU A 1 85 ? 2.459 -9.870 4.203 1.00 87.31 85 GLU A O 1
ATOM 656 N N . GLY A 1 86 ? 4.176 -8.720 3.349 1.00 86.44 86 GLY A N 1
ATOM 657 C CA . GLY A 1 86 ? 4.666 -8.279 4.652 1.00 86.44 86 GLY A CA 1
ATOM 658 C C . GLY A 1 86 ? 3.659 -7.405 5.409 1.00 86.44 86 GLY A C 1
ATOM 659 O O . GLY A 1 86 ? 3.592 -7.463 6.637 1.00 86.44 86 GLY A O 1
ATOM 660 N N . ALA A 1 87 ? 2.852 -6.607 4.701 1.00 87.19 87 ALA A N 1
ATOM 661 C CA . ALA A 1 87 ? 1.773 -5.842 5.322 1.00 87.19 87 ALA A CA 1
ATOM 662 C C . ALA A 1 87 ? 0.607 -6.743 5.766 1.00 87.19 87 ALA A C 1
ATOM 664 O O . ALA A 1 87 ? 0.022 -6.497 6.820 1.00 87.19 87 ALA A O 1
ATOM 665 N N . LEU A 1 88 ? 0.290 -7.794 5.003 1.00 87.25 88 LEU A N 1
ATOM 666 C CA . LEU A 1 88 ? -0.735 -8.781 5.350 1.00 87.25 88 LEU A CA 1
ATOM 667 C C . LEU A 1 88 ? -0.337 -9.604 6.577 1.00 87.25 88 LEU A C 1
ATOM 669 O O . LEU A 1 88 ? -1.150 -9.776 7.481 1.00 87.25 88 LEU A O 1
ATOM 673 N N . GLN A 1 89 ? 0.920 -10.040 6.666 1.00 88.94 89 GLN A N 1
ATOM 674 C CA . GLN A 1 89 ? 1.430 -10.765 7.836 1.00 88.94 89 GLN A CA 1
ATOM 675 C C . GLN A 1 89 ? 1.300 -9.947 9.132 1.00 88.94 89 GLN A C 1
ATOM 677 O O . GLN A 1 89 ? 1.049 -10.498 10.200 1.00 88.94 89 GLN A O 1
ATOM 682 N N . ARG A 1 90 ? 1.420 -8.617 9.042 1.00 88.06 90 ARG A N 1
ATOM 683 C CA . ARG A 1 90 ? 1.283 -7.694 10.182 1.00 88.06 90 ARG A CA 1
ATOM 684 C C . ARG A 1 90 ? -0.143 -7.191 10.405 1.00 88.06 90 ARG A C 1
ATOM 686 O O . ARG A 1 90 ? -0.358 -6.390 11.311 1.00 88.06 90 ARG A O 1
ATOM 693 N N . TRP A 1 91 ? -1.119 -7.657 9.624 1.00 85.88 91 TRP A N 1
ATOM 694 C CA . TRP A 1 91 ? -2.482 -7.125 9.639 1.00 85.88 91 TRP A CA 1
ATOM 695 C C . TRP A 1 91 ? -3.092 -7.092 11.042 1.00 85.88 91 TRP A C 1
ATOM 697 O O . TRP A 1 91 ? -3.557 -6.045 11.492 1.00 85.88 91 TRP A O 1
ATOM 707 N N . GLN A 1 92 ? -3.031 -8.213 11.763 1.00 90.50 92 GLN A N 1
ATOM 708 C CA . GLN A 1 92 ? -3.621 -8.302 13.097 1.00 90.50 92 GLN A CA 1
ATOM 709 C C . GLN A 1 92 ? -2.961 -7.334 14.087 1.00 90.50 92 GLN A C 1
ATOM 711 O O . GLN A 1 92 ? -3.651 -6.713 14.893 1.00 90.50 92 GLN A O 1
ATOM 716 N N . GLN A 1 93 ? -1.638 -7.175 14.004 1.00 89.94 93 GLN A N 1
ATOM 717 C CA . GLN A 1 93 ? -0.899 -6.226 14.833 1.00 89.94 93 GLN A CA 1
ATOM 718 C C . GLN A 1 93 ? -1.375 -4.793 14.568 1.00 89.94 93 GLN A C 1
ATOM 720 O O . GLN A 1 93 ? -1.708 -4.078 15.508 1.00 89.94 93 GLN A O 1
ATOM 725 N N . THR A 1 94 ? -1.477 -4.396 13.299 1.00 87.31 94 THR A N 1
ATOM 726 C CA . THR A 1 94 ? -1.950 -3.060 12.917 1.00 87.31 94 THR A CA 1
ATOM 727 C C . THR A 1 94 ? -3.363 -2.783 13.419 1.00 87.31 94 THR A C 1
ATOM 729 O O . THR A 1 94 ? -3.622 -1.708 13.955 1.00 87.31 94 THR A O 1
ATOM 732 N N . VAL A 1 95 ? -4.281 -3.745 13.282 1.00 89.31 95 VAL A N 1
ATOM 733 C CA . VAL A 1 95 ? -5.652 -3.594 13.794 1.00 89.31 95 VAL A CA 1
ATOM 734 C C . VAL A 1 95 ? -5.636 -3.390 15.309 1.00 89.31 95 VAL A C 1
ATOM 736 O O . VAL A 1 95 ? -6.307 -2.489 15.809 1.00 89.31 95 VAL A O 1
ATOM 739 N N . ASN A 1 96 ? -4.842 -4.175 16.040 1.00 92.88 96 ASN A N 1
ATOM 740 C CA . ASN A 1 96 ? -4.738 -4.058 17.493 1.00 92.88 96 ASN A CA 1
AT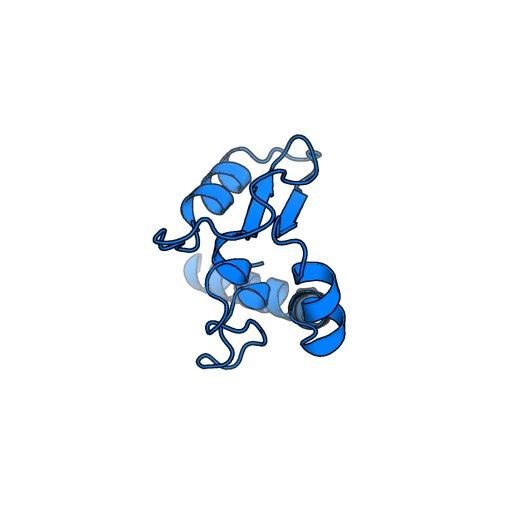OM 741 C C . ASN A 1 96 ? -4.190 -2.687 17.928 1.00 92.88 96 ASN A C 1
ATOM 743 O O . ASN A 1 96 ? -4.741 -2.082 18.846 1.00 92.88 96 ASN A O 1
ATOM 747 N N . GLU A 1 97 ? -3.145 -2.189 17.261 1.00 89.75 97 GLU A N 1
ATOM 748 C CA . GLU A 1 97 ? -2.530 -0.883 17.538 1.00 89.75 97 GLU A CA 1
ATOM 749 C C . GLU A 1 97 ? -3.523 0.268 17.312 1.00 89.75 97 GLU A C 1
ATOM 751 O O . GLU A 1 97 ? -3.73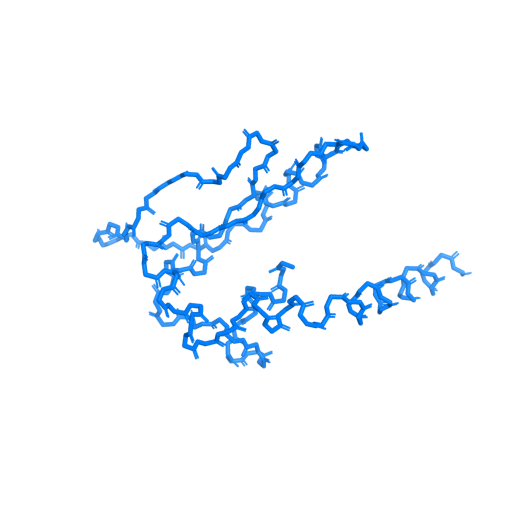2 1.086 18.210 1.00 89.75 97 GLU A O 1
ATOM 756 N N . VAL A 1 98 ? -4.219 0.284 16.169 1.00 89.06 98 VAL A N 1
ATOM 757 C CA . VAL A 1 98 ? -5.222 1.318 15.849 1.00 89.06 98 VAL A CA 1
ATOM 758 C C . VAL A 1 98 ? -6.405 1.269 16.820 1.00 89.06 98 VAL A C 1
ATOM 760 O O . VAL A 1 98 ? -6.885 2.306 17.279 1.00 89.06 98 VAL A O 1
ATOM 763 N N . VAL A 1 99 ? -6.879 0.071 17.180 1.00 91.81 99 VAL A N 1
ATOM 764 C CA . VAL A 1 99 ? -7.963 -0.085 18.163 1.00 91.81 99 VAL A CA 1
ATOM 765 C C . VAL A 1 99 ? -7.538 0.429 19.539 1.00 91.81 99 VAL A C 1
ATOM 767 O O . VAL A 1 99 ? -8.335 1.086 20.210 1.00 91.81 99 VAL A O 1
ATOM 770 N N . ALA A 1 100 ? -6.308 0.144 19.971 1.00 93.25 100 ALA A N 1
ATOM 771 C CA . ALA A 1 100 ? -5.781 0.635 21.240 1.00 93.25 100 ALA A CA 1
ATOM 772 C C . ALA A 1 100 ? -5.683 2.168 21.255 1.00 93.25 100 ALA A C 1
ATOM 774 O O . ALA A 1 100 ? -6.117 2.798 22.220 1.00 93.25 100 ALA A O 1
ATOM 775 N N . GLU A 1 101 ? -5.193 2.767 20.170 1.00 90.69 101 GLU A N 1
ATOM 776 C CA . GLU A 1 101 ? -5.100 4.218 20.015 1.00 90.69 101 GLU A CA 1
ATOM 777 C C . GLU A 1 101 ? -6.476 4.897 20.070 1.00 90.69 101 GLU A C 1
ATOM 779 O O . GLU A 1 101 ? -6.669 5.856 20.816 1.00 90.69 101 GLU A O 1
ATOM 784 N N . ILE A 1 102 ? -7.461 4.381 19.328 1.00 90.88 102 ILE A N 1
ATOM 785 C CA . ILE A 1 102 ? -8.823 4.931 19.332 1.00 90.88 102 ILE A CA 1
ATOM 786 C C . ILE A 1 102 ? -9.449 4.816 20.726 1.00 90.88 102 ILE A C 1
ATOM 788 O O . ILE A 1 102 ? -10.033 5.780 21.216 1.00 90.88 102 ILE A O 1
ATOM 792 N N . LYS A 1 103 ? -9.291 3.671 21.403 1.00 90.56 103 LYS A N 1
ATOM 793 C CA . LYS A 1 103 ? -9.771 3.495 22.783 1.00 90.56 103 LYS A CA 1
ATOM 794 C C . LYS A 1 103 ? -9.137 4.498 23.745 1.00 90.56 103 LYS A C 1
ATOM 796 O O . LYS A 1 103 ? -9.838 5.017 24.606 1.00 90.56 103 LYS A O 1
ATOM 801 N N . ALA A 1 104 ? -7.844 4.779 23.596 1.00 92.56 104 ALA A N 1
ATOM 802 C CA . ALA A 1 104 ? -7.145 5.763 24.416 1.00 92.56 104 ALA A CA 1
ATOM 803 C C . ALA A 1 104 ? -7.617 7.202 24.155 1.00 92.56 104 ALA A C 1
ATOM 805 O O . ALA A 1 104 ? -7.601 8.006 25.075 1.00 92.56 104 ALA A O 1
ATOM 806 N N . ARG A 1 105 ? -8.053 7.521 22.928 1.00 88.94 105 ARG A N 1
ATOM 807 C CA . ARG A 1 105 ? -8.579 8.847 22.551 1.00 88.94 105 ARG A CA 1
ATOM 808 C C . ARG A 1 105 ? -10.037 9.085 22.958 1.00 88.94 105 ARG A C 1
ATOM 810 O O . ARG A 1 105 ? -10.449 10.234 23.047 1.00 88.94 105 ARG A O 1
ATOM 817 N N . ILE A 1 106 ? -10.828 8.020 23.104 1.00 88.50 106 ILE A N 1
ATOM 818 C CA . ILE A 1 106 ? -12.249 8.095 23.493 1.00 88.50 106 ILE A CA 1
ATOM 819 C C . ILE A 1 106 ? -12.416 8.134 25.022 1.00 88.50 106 ILE A C 1
ATOM 821 O O . ILE A 1 106 ? -13.469 8.543 25.508 1.00 88.50 106 ILE A O 1
ATOM 825 N N . LYS A 1 107 ? -11.399 7.699 25.772 1.00 54.19 107 LYS A N 1
ATOM 826 C CA . LYS A 1 107 ? -11.368 7.781 27.233 1.00 54.19 107 LYS A CA 1
ATOM 827 C C . LYS A 1 107 ? -11.003 9.188 27.698 1.00 54.19 107 LYS A C 1
ATOM 829 O O . LYS A 1 107 ? -11.599 9.612 28.710 1.00 54.19 107 LYS A O 1
#

Foldseek 3Di:
DVQLLDDVVRVALDDCVQQLQSLQKAKDQPDEDEDDQHDDPPDGGHRDPVRVVVRVVPDDVPTDMYIDGNHPCNVVSCVVRVSVVVCVVCVVVVVVVVVVVVVVVVD

Radius of gyration: 15.05 Å; Cα contacts (8 Å, |Δi|>4): 132; chains: 1; bounding box: 35×25×48 Å